Protein AF-A0A1W9URC3-F1 (afdb_monomer)

Solvent-accessible surface area (backbone atoms only — not comparable to full-atom values): 6455 Å² total; per-residue (Å²): 110,70,68,58,59,43,63,73,44,69,85,52,99,68,88,84,88,70,80,32,39,52,50,61,69,38,61,78,54,83,72,38,78,41,76,51,80,51,73,65,60,68,64,69,67,80,60,98,56,61,52,66,58,55,48,48,52,51,50,52,47,52,53,52,39,41,69,35,93,71,76,36,50,45,83,38,92,80,43,46,76,40,76,50,78,89,47,55,73,66,53,49,50,52,53,51,50,54,55,48,65,78,64,109

Secondary structure (DSSP, 8-state):
-HHHHHHHHTTS-----SSSIIIII-TT-S--EEEE--HHHHHHS--SS-HHHHHHHHHHHHHHHHT-SSS-----TTPEEEE-TT--HHHHHHHHHHHHHHH-

Sequence (104 aa):
MLTLQRQMGEGGGVVLEGRDIGSVVFPNAQVKFRGKRRYDELRQNGVEVDLNQTIDEVIQRDVADTNRENAPLVQADDAIVVDSTSMSIDQVLEFMLEKIEEHL

Structure (mmCIF, N/CA/C/O backbone):
data_AF-A0A1W9URC3-F1
#
_entry.id   AF-A0A1W9URC3-F1
#
loop_
_atom_site.group_PDB
_atom_site.id
_atom_site.type_symbol
_atom_site.label_atom_id
_atom_site.label_alt_id
_atom_site.label_comp_id
_atom_site.label_asym_id
_atom_site.label_entity_id
_atom_site.label_seq_id
_atom_site.pdbx_PDB_ins_code
_atom_site.Cartn_x
_atom_site.Cartn_y
_atom_site.Cartn_z
_atom_site.occupancy
_atom_site.B_iso_or_equiv
_atom_site.auth_seq_id
_atom_site.auth_comp_id
_atom_site.auth_asym_id
_atom_site.auth_atom_id
_atom_site.pdbx_PDB_model_num
ATOM 1 N N . MET A 1 1 ? 13.187 -16.623 0.669 1.00 69.88 1 MET A N 1
ATOM 2 C CA . MET A 1 1 ? 11.807 -16.089 0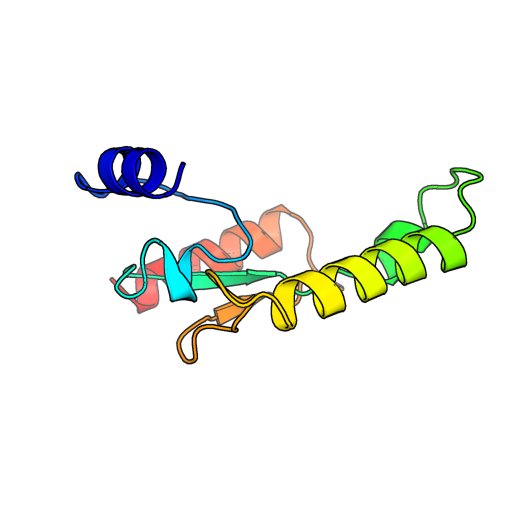.605 1.00 69.88 1 MET A CA 1
ATOM 3 C C . MET A 1 1 ? 11.643 -15.083 -0.532 1.00 69.88 1 MET A C 1
ATOM 5 O O . MET A 1 1 ? 10.763 -15.293 -1.351 1.00 69.88 1 MET A O 1
ATOM 9 N N . LEU A 1 2 ? 12.527 -14.081 -0.649 1.00 78.50 2 LEU A N 1
ATOM 10 C CA . LEU A 1 2 ? 12.510 -13.068 -1.721 1.00 78.50 2 LEU A CA 1
ATOM 11 C C . LEU A 1 2 ? 12.352 -13.647 -3.141 1.00 78.50 2 LEU A C 1
ATOM 13 O O . LEU A 1 2 ? 11.517 -13.189 -3.912 1.00 78.50 2 LEU A O 1
ATOM 17 N N . THR A 1 3 ? 13.115 -14.693 -3.473 1.00 82.81 3 THR A N 1
ATOM 18 C CA . THR A 1 3 ? 13.038 -15.367 -4.781 1.00 82.81 3 THR A CA 1
ATOM 19 C C . THR A 1 3 ? 11.647 -15.930 -5.069 1.00 82.81 3 THR A C 1
ATOM 21 O O . THR A 1 3 ? 11.155 -15.776 -6.179 1.00 82.81 3 THR A O 1
ATOM 24 N N . LEU A 1 4 ? 10.993 -16.525 -4.067 1.00 85.25 4 LEU A N 1
ATOM 25 C CA . LEU A 1 4 ? 9.657 -17.101 -4.218 1.00 85.25 4 LEU A CA 1
ATOM 26 C C . LEU A 1 4 ? 8.607 -16.006 -4.442 1.00 85.25 4 LEU A C 1
ATOM 28 O O . LEU A 1 4 ? 7.780 -16.133 -5.335 1.00 85.25 4 LEU A O 1
ATOM 32 N N . GLN A 1 5 ? 8.677 -14.905 -3.687 1.00 83.69 5 GLN A N 1
ATOM 33 C CA . GLN A 1 5 ? 7.768 -13.767 -3.877 1.00 83.69 5 GLN A CA 1
ATOM 34 C C . GLN A 1 5 ? 7.909 -13.161 -5.278 1.00 83.69 5 GLN A C 1
ATOM 36 O O . GLN A 1 5 ? 6.903 -12.854 -5.910 1.00 83.69 5 GLN A O 1
ATOM 41 N N . ARG A 1 6 ? 9.145 -13.042 -5.786 1.00 86.44 6 ARG A N 1
ATOM 42 C CA . ARG A 1 6 ? 9.402 -12.567 -7.153 1.00 86.44 6 ARG A CA 1
ATOM 43 C C . ARG A 1 6 ? 8.816 -13.499 -8.207 1.00 86.44 6 ARG A C 1
ATOM 45 O O . ARG A 1 6 ? 8.113 -13.026 -9.090 1.00 86.44 6 ARG A O 1
ATOM 52 N N . GLN A 1 7 ? 9.029 -14.806 -8.065 1.00 89.06 7 GLN A N 1
ATOM 53 C CA . GLN A 1 7 ? 8.449 -15.810 -8.965 1.00 89.06 7 GLN A CA 1
ATOM 54 C C . GLN A 1 7 ? 6.916 -15.765 -8.976 1.00 89.06 7 GLN A C 1
ATOM 56 O O . GLN A 1 7 ? 6.306 -15.889 -10.031 1.00 89.06 7 GLN A O 1
ATOM 61 N N . MET A 1 8 ? 6.282 -15.543 -7.820 1.00 86.00 8 MET A N 1
ATOM 62 C CA . MET A 1 8 ? 4.821 -15.451 -7.725 1.00 86.00 8 MET A CA 1
ATOM 63 C C . MET A 1 8 ? 4.235 -14.240 -8.465 1.00 86.00 8 MET A C 1
ATOM 65 O O . MET A 1 8 ? 3.087 -14.309 -8.889 1.00 86.00 8 MET A O 1
ATOM 69 N N . GLY A 1 9 ? 4.990 -13.146 -8.615 1.00 85.44 9 GLY A N 1
ATOM 70 C CA . GLY A 1 9 ? 4.524 -11.929 -9.292 1.00 85.44 9 GLY A CA 1
ATOM 71 C C . GLY A 1 9 ? 5.096 -11.699 -10.690 1.00 85.44 9 GLY A C 1
ATOM 72 O O . GLY A 1 9 ? 4.718 -10.725 -11.334 1.00 85.44 9 GLY A O 1
ATOM 73 N N . GLU A 1 10 ? 5.978 -12.574 -11.179 1.00 85.12 10 GLU A N 1
ATOM 74 C CA . GLU A 1 10 ? 6.653 -12.423 -12.478 1.00 85.12 10 GLU A CA 1
ATOM 75 C C . GLU A 1 10 ? 5.667 -12.374 -13.657 1.00 85.12 10 GLU A C 1
ATOM 77 O O . GLU A 1 10 ? 5.892 -11.653 -14.625 1.00 85.12 10 GLU A O 1
ATOM 82 N N . GLY A 1 11 ? 4.538 -13.082 -13.550 1.00 86.50 11 GLY A N 1
ATOM 83 C CA . GLY A 1 11 ? 3.472 -13.078 -14.557 1.00 86.50 11 GLY A CA 1
ATOM 84 C C . GLY A 1 11 ? 2.555 -11.848 -14.537 1.00 86.50 11 GLY A C 1
ATOM 85 O O . GLY A 1 11 ? 1.679 -11.746 -15.395 1.00 86.50 11 GLY A O 1
ATOM 86 N N . GLY A 1 12 ? 2.725 -10.927 -13.582 1.00 86.69 12 GLY A N 1
ATOM 87 C CA . GLY A 1 12 ? 1.797 -9.814 -13.370 1.00 86.69 12 GLY A CA 1
ATOM 88 C C . GLY A 1 12 ? 0.407 -10.269 -12.904 1.00 86.69 12 GLY A C 1
ATOM 89 O O . GLY A 1 12 ? 0.194 -11.431 -12.562 1.00 86.69 12 GLY A O 1
ATOM 90 N N . GLY A 1 13 ? -0.549 -9.335 -12.846 1.00 87.62 13 GLY A N 1
ATOM 91 C CA . GLY A 1 13 ? -1.935 -9.634 -12.450 1.00 87.62 13 GLY A CA 1
ATOM 92 C C . GLY A 1 13 ? -2.106 -10.058 -10.986 1.00 87.62 13 GLY A C 1
ATOM 93 O O . GLY A 1 13 ? -3.092 -10.707 -10.643 1.00 87.62 13 GLY A O 1
ATOM 94 N N . VAL A 1 14 ? -1.144 -9.714 -10.126 1.00 90.69 14 VAL A N 1
ATOM 95 C CA . VAL A 1 14 ? -1.149 -10.060 -8.702 1.00 90.69 14 VAL A CA 1
ATOM 96 C C . VAL A 1 14 ? -1.284 -8.821 -7.828 1.00 90.69 14 VAL A C 1
ATOM 98 O O . VAL A 1 14 ? -0.766 -7.753 -8.149 1.00 90.69 14 VAL A O 1
ATOM 101 N N . VAL A 1 15 ? -1.928 -8.997 -6.677 1.00 91.62 15 VAL A N 1
ATOM 102 C CA . VAL A 1 15 ? -1.916 -8.034 -5.574 1.00 91.62 15 VAL A CA 1
ATOM 103 C C . VAL A 1 15 ? -1.072 -8.636 -4.460 1.00 91.62 15 VAL A C 1
ATOM 105 O O . VAL A 1 15 ? -1.310 -9.767 -4.036 1.00 91.62 15 VAL A O 1
ATOM 108 N N . LEU A 1 16 ? -0.057 -7.898 -4.016 1.00 90.88 16 LEU A N 1
ATOM 109 C CA . LEU A 1 16 ? 0.897 -8.354 -3.011 1.00 90.88 16 LEU A CA 1
ATOM 110 C C . LEU A 1 16 ? 0.897 -7.392 -1.827 1.00 90.88 16 LEU A C 1
ATOM 112 O O . LEU A 1 16 ? 1.076 -6.189 -1.996 1.00 90.88 16 LEU A O 1
ATOM 116 N N . GLU A 1 17 ? 0.738 -7.941 -0.627 1.00 88.62 17 GLU A N 1
ATOM 117 C CA . GLU A 1 17 ? 0.796 -7.195 0.626 1.00 88.62 17 GLU A CA 1
ATOM 118 C C . GLU A 1 17 ? 2.110 -7.497 1.357 1.00 88.62 17 GLU A C 1
ATOM 120 O O . GLU A 1 17 ? 2.557 -8.643 1.442 1.00 88.62 17 GLU A O 1
ATOM 125 N N . GLY A 1 18 ? 2.740 -6.459 1.902 1.00 84.38 18 GLY A N 1
ATOM 126 C CA . GLY A 1 18 ? 3.919 -6.596 2.742 1.00 84.38 18 GLY A CA 1
ATOM 127 C C . GLY A 1 18 ? 4.620 -5.263 2.977 1.00 84.38 18 GLY A C 1
ATOM 128 O O . GLY A 1 18 ? 4.189 -4.210 2.517 1.00 84.38 18 GLY A O 1
ATOM 129 N N . ARG A 1 19 ? 5.716 -5.320 3.729 1.00 80.81 19 ARG A N 1
ATOM 130 C CA . ARG A 1 19 ? 6.482 -4.154 4.198 1.00 80.81 19 ARG A CA 1
ATOM 131 C C . ARG A 1 19 ? 7.401 -3.565 3.132 1.00 80.81 19 ARG A C 1
ATOM 133 O O . ARG A 1 19 ? 7.505 -2.354 3.002 1.00 80.81 19 ARG A O 1
ATOM 140 N N . ASP A 1 20 ? 8.062 -4.444 2.398 1.00 83.75 20 ASP A N 1
ATOM 141 C CA . ASP A 1 20 ? 9.171 -4.180 1.484 1.00 83.75 20 ASP A CA 1
ATOM 142 C C . ASP A 1 20 ? 8.809 -4.514 0.026 1.00 83.75 20 ASP A C 1
ATOM 144 O O . ASP A 1 20 ? 9.668 -4.544 -0.856 1.00 83.75 20 ASP A O 1
ATOM 148 N N . ILE A 1 21 ? 7.522 -4.753 -0.257 1.00 89.25 21 ILE A N 1
ATOM 149 C CA . ILE A 1 21 ? 7.044 -5.155 -1.585 1.00 89.25 2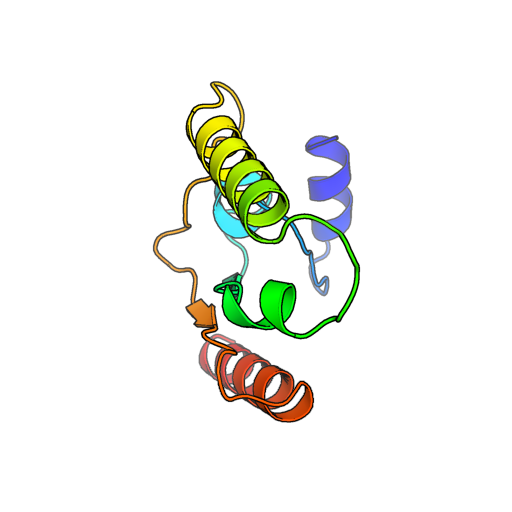1 ILE A CA 1
ATOM 150 C C . ILE A 1 21 ? 7.363 -4.084 -2.627 1.00 89.25 21 ILE A C 1
ATOM 152 O O . ILE A 1 21 ? 8.045 -4.375 -3.602 1.00 89.25 21 ILE A O 1
ATOM 156 N N . GLY A 1 22 ? 6.914 -2.847 -2.412 1.00 86.25 22 GLY A N 1
ATOM 157 C CA . GLY A 1 22 ? 7.062 -1.765 -3.392 1.00 86.25 22 GLY A CA 1
ATOM 158 C C . GLY A 1 22 ? 8.465 -1.156 -3.479 1.00 86.25 22 GLY A C 1
ATOM 159 O O . GLY A 1 22 ? 8.734 -0.419 -4.423 1.00 86.25 22 GLY A O 1
ATOM 160 N N . SER A 1 23 ? 9.349 -1.437 -2.518 1.00 84.00 23 SER A N 1
ATOM 161 C CA . SER A 1 23 ? 10.706 -0.872 -2.459 1.00 84.00 23 SER A C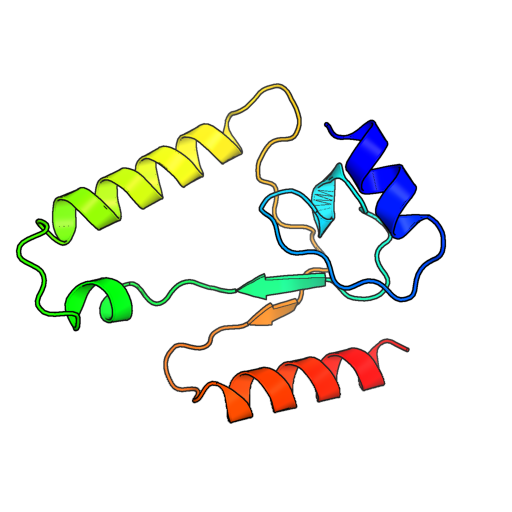A 1
ATOM 162 C C . SER A 1 23 ? 11.812 -1.890 -2.745 1.00 84.00 23 SER A C 1
ATOM 164 O O . SER A 1 23 ? 12.841 -1.516 -3.301 1.00 84.00 23 SER A O 1
ATOM 166 N N . VAL A 1 24 ? 11.613 -3.175 -2.429 1.00 85.38 24 VAL A N 1
ATOM 167 C CA . VAL A 1 24 ? 12.651 -4.215 -2.553 1.00 85.38 24 VAL A CA 1
ATOM 168 C C . VAL A 1 24 ? 12.215 -5.371 -3.449 1.00 85.38 24 VAL A C 1
ATOM 170 O O . VAL A 1 24 ? 12.967 -5.802 -4.335 1.00 85.38 24 VAL A O 1
ATOM 173 N N . VAL A 1 25 ? 11.020 -5.919 -3.219 1.00 87.06 25 VAL A N 1
ATOM 174 C CA . VAL A 1 25 ? 10.584 -7.130 -3.931 1.00 87.06 25 VAL A CA 1
ATOM 175 C C . VAL A 1 25 ? 10.211 -6.799 -5.377 1.00 87.06 25 VAL A C 1
ATOM 177 O O . VAL A 1 25 ? 10.751 -7.424 -6.292 1.00 87.06 25 VAL A O 1
ATOM 180 N N . PHE A 1 26 ? 9.370 -5.778 -5.561 1.00 90.31 26 PHE A N 1
ATOM 181 C CA . PHE A 1 26 ? 8.848 -5.256 -6.824 1.00 90.31 26 PHE A CA 1
ATOM 182 C C . PHE A 1 26 ? 8.976 -3.719 -6.882 1.00 90.31 26 PHE A C 1
ATOM 184 O O . PHE A 1 26 ? 7.971 -3.003 -6.884 1.00 90.31 26 PHE A O 1
ATOM 191 N N . PRO A 1 27 ? 10.208 -3.183 -6.979 1.00 88.56 27 PRO A N 1
ATOM 192 C CA . PRO A 1 27 ? 10.441 -1.741 -7.095 1.00 88.56 27 PRO A CA 1
ATOM 193 C C . PRO A 1 27 ? 9.865 -1.125 -8.377 1.00 88.56 27 PRO A C 1
ATOM 195 O O . PRO A 1 27 ? 9.728 0.087 -8.450 1.00 88.56 27 PRO A O 1
ATOM 198 N N . ASN A 1 28 ? 9.492 -1.940 -9.365 1.00 87.94 28 ASN A N 1
ATOM 199 C CA . ASN A 1 28 ? 8.873 -1.498 -10.617 1.00 87.94 28 ASN A CA 1
ATOM 200 C C . ASN A 1 28 ? 7.392 -1.908 -10.713 1.00 87.94 28 ASN A C 1
ATOM 202 O O . ASN A 1 28 ? 6.867 -2.046 -11.815 1.00 87.94 28 ASN A O 1
ATOM 206 N N . ALA A 1 29 ? 6.732 -2.195 -9.583 1.00 90.50 29 ALA A N 1
ATOM 207 C CA . ALA A 1 29 ? 5.290 -2.437 -9.578 1.00 90.50 29 ALA A CA 1
ATOM 208 C C . ALA A 1 29 ? 4.547 -1.233 -10.183 1.00 90.50 29 ALA A C 1
ATOM 210 O O . ALA A 1 29 ? 4.907 -0.095 -9.895 1.00 90.50 29 ALA A O 1
ATOM 211 N N . GLN A 1 30 ? 3.515 -1.496 -10.993 1.00 91.00 30 GLN A N 1
ATOM 212 C CA . GLN A 1 30 ? 2.761 -0.453 -11.707 1.00 91.00 30 GLN A CA 1
ATOM 213 C C . GLN A 1 30 ? 2.082 0.530 -10.751 1.00 91.00 30 GLN A C 1
ATOM 215 O O . GLN A 1 30 ? 2.044 1.726 -11.013 1.00 91.00 30 GLN A O 1
ATOM 220 N N . VAL A 1 31 ? 1.566 0.018 -9.633 1.00 92.69 31 VAL A N 1
ATOM 221 C CA . VAL A 1 31 ? 0.908 0.813 -8.598 1.00 92.69 31 VAL A CA 1
ATOM 222 C C . VAL A 1 31 ? 1.372 0.312 -7.239 1.00 92.69 31 VAL A C 1
ATOM 224 O O . VAL A 1 31 ? 1.443 -0.897 -6.999 1.00 92.69 31 VAL A O 1
ATOM 227 N N . LYS A 1 32 ? 1.703 1.240 -6.342 1.00 93.62 32 LYS A N 1
ATOM 228 C CA . LYS A 1 32 ? 2.191 0.947 -4.993 1.00 93.62 32 LYS A CA 1
ATOM 229 C C . LYS A 1 32 ? 1.354 1.718 -3.990 1.00 93.62 32 LYS A C 1
ATOM 231 O O . LYS A 1 32 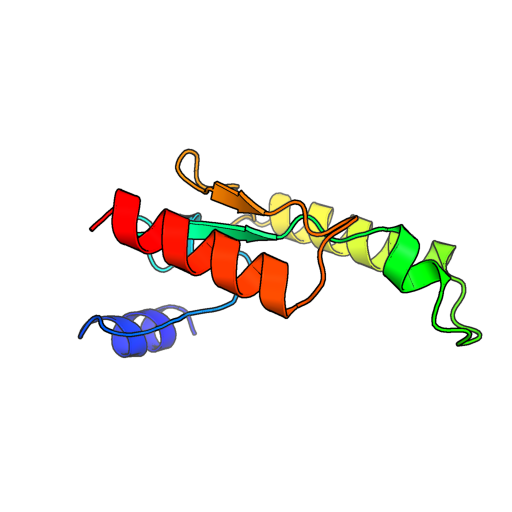? 1.254 2.936 -4.078 1.00 93.62 32 LYS A O 1
ATOM 236 N N . PHE A 1 33 ? 0.813 1.016 -3.004 1.00 91.19 33 PHE A N 1
ATOM 237 C CA . PHE A 1 33 ? 0.051 1.628 -1.922 1.00 91.19 33 PHE A CA 1
ATOM 238 C C . PHE A 1 33 ? 0.778 1.473 -0.595 1.00 91.19 33 PHE A C 1
ATOM 240 O O . PHE A 1 33 ? 1.370 0.432 -0.305 1.00 91.19 33 PHE A O 1
ATOM 247 N N . ARG A 1 34 ? 0.687 2.504 0.242 1.00 86.12 34 ARG A N 1
ATOM 248 C CA . ARG A 1 34 ? 1.142 2.468 1.628 1.00 86.12 34 ARG A CA 1
ATOM 249 C C . ARG A 1 34 ? -0.001 2.878 2.542 1.00 86.12 34 ARG A C 1
ATOM 251 O O . ARG A 1 34 ? -0.331 4.055 2.633 1.00 86.12 34 ARG A O 1
ATOM 258 N N . GLY A 1 35 ? -0.569 1.911 3.257 1.00 80.75 35 GLY A N 1
ATOM 259 C CA . GLY A 1 35 ? -1.535 2.195 4.314 1.00 80.75 35 GLY A CA 1
ATOM 260 C C . GLY A 1 35 ? -0.867 2.903 5.491 1.00 80.75 35 GLY A C 1
ATOM 261 O O . GLY A 1 35 ? 0.124 2.414 6.045 1.00 80.75 35 GLY A O 1
ATOM 262 N N . LYS A 1 36 ? -1.413 4.045 5.903 1.00 71.56 36 LYS A N 1
ATOM 263 C CA . LYS A 1 36 ? -1.074 4.679 7.176 1.00 71.56 36 LYS A CA 1
ATOM 264 C C . LYS A 1 36 ? -1.982 4.076 8.246 1.00 71.56 36 LYS A C 1
ATOM 266 O O . LYS A 1 36 ? -3.188 4.291 8.231 1.00 71.56 36 LYS A O 1
ATOM 271 N N . ARG A 1 37 ? -1.413 3.281 9.159 1.00 63.28 37 ARG A N 1
ATOM 272 C CA . ARG A 1 37 ? -2.186 2.658 10.246 1.00 63.28 37 ARG A CA 1
ATOM 273 C C . ARG A 1 37 ? -2.802 3.735 11.141 1.00 63.28 37 ARG A C 1
ATOM 275 O O . ARG A 1 37 ? -2.101 4.638 11.599 1.00 63.28 37 ARG A O 1
ATOM 282 N N . ARG A 1 38 ? -4.096 3.595 11.431 1.00 59.22 38 ARG A N 1
ATOM 283 C CA . ARG A 1 38 ? -4.801 4.400 12.424 1.00 59.22 38 ARG A CA 1
ATOM 284 C C . ARG A 1 38 ? -4.367 3.941 13.816 1.00 59.22 38 ARG A C 1
ATOM 286 O O . ARG A 1 38 ? -4.750 2.873 14.280 1.00 59.22 38 ARG A O 1
ATOM 293 N N . TYR A 1 39 ? -3.570 4.760 14.493 1.00 52.41 39 TYR A N 1
ATOM 294 C CA . TYR A 1 39 ? -3.251 4.591 15.917 1.00 52.41 39 TYR A CA 1
ATOM 295 C C . TYR A 1 39 ? -4.527 4.380 16.765 1.00 52.41 39 TYR A C 1
ATOM 297 O O . TYR A 1 39 ? -4.554 3.555 17.675 1.00 52.41 39 TYR A O 1
ATOM 305 N N . ASP A 1 40 ? -5.621 5.057 16.400 1.00 49.53 40 ASP A N 1
ATOM 306 C CA . ASP A 1 40 ? -6.904 4.993 17.109 1.00 49.53 40 ASP A CA 1
ATOM 307 C C . ASP A 1 40 ? -7.705 3.688 16.906 1.00 49.53 40 ASP A C 1
ATOM 309 O O . ASP A 1 40 ? -8.597 3.406 17.702 1.00 49.53 40 ASP A O 1
ATOM 313 N N . GLU A 1 41 ? -7.402 2.859 15.898 1.00 50.75 41 GLU A N 1
ATOM 314 C CA . GLU A 1 41 ? -8.070 1.554 15.706 1.00 50.75 41 GLU A CA 1
ATOM 315 C C . GLU A 1 41 ? -7.583 0.509 16.715 1.00 50.75 41 GLU A C 1
ATOM 317 O O . GLU A 1 41 ? -8.370 -0.296 17.212 1.00 50.75 41 GLU A O 1
ATOM 322 N N . LEU A 1 42 ? -6.304 0.572 17.101 1.00 52.31 42 LEU A N 1
ATOM 323 C CA . LEU A 1 42 ? -5.777 -0.231 18.207 1.00 52.31 42 LEU A CA 1
ATOM 324 C C . LEU A 1 42 ? -6.441 0.169 19.538 1.00 52.31 42 LEU A C 1
ATOM 326 O O . LEU A 1 42 ? -6.646 -0.679 20.402 1.00 52.31 42 LEU A O 1
ATOM 330 N N . ARG A 1 43 ? -6.844 1.441 19.683 1.00 49.25 43 ARG A N 1
ATOM 331 C CA . ARG A 1 43 ? -7.469 2.000 20.894 1.00 49.25 43 ARG A CA 1
ATOM 332 C C . ARG A 1 43 ? -8.920 1.565 21.111 1.00 49.25 43 ARG A C 1
ATOM 334 O O . ARG A 1 43 ? -9.359 1.515 22.256 1.00 49.25 43 ARG A O 1
ATOM 341 N N . GLN A 1 44 ? -9.676 1.293 20.045 1.00 50.59 44 GLN A N 1
ATOM 342 C CA . GLN A 1 44 ? -11.128 1.070 20.125 1.00 50.59 44 GLN A CA 1
ATOM 343 C C . GLN A 1 44 ? -11.559 -0.392 20.308 1.00 50.59 44 GLN A C 1
ATOM 345 O O . GLN A 1 44 ? -12.724 -0.631 20.615 1.00 50.59 44 GLN A O 1
ATOM 350 N N . ASN A 1 45 ? -10.654 -1.367 20.183 1.00 50.38 45 ASN A N 1
ATOM 351 C CA . ASN A 1 45 ? -11.034 -2.785 20.163 1.00 50.38 45 ASN A CA 1
ATOM 352 C C . ASN A 1 45 ? -11.232 -3.451 21.537 1.00 50.38 45 ASN A C 1
ATOM 354 O O . ASN A 1 45 ? -11.504 -4.646 21.584 1.00 50.38 45 ASN A O 1
ATOM 358 N N . GLY A 1 46 ? -11.143 -2.715 22.653 1.00 49.59 46 GLY A N 1
ATOM 359 C CA . GLY A 1 46 ? -11.610 -3.194 23.966 1.00 49.59 46 GLY A CA 1
ATOM 360 C C . GLY A 1 46 ? -10.936 -4.467 24.499 1.00 49.59 46 GLY A C 1
ATOM 361 O O . GLY A 1 46 ? -11.440 -5.074 25.440 1.00 49.59 46 GLY A O 1
ATOM 362 N N . VAL A 1 47 ? -9.815 -4.880 23.912 1.00 48.12 47 VAL A N 1
ATOM 363 C CA . VAL A 1 47 ? -8.972 -5.946 24.447 1.00 48.12 47 VAL A CA 1
ATOM 364 C C . VAL A 1 47 ? -8.092 -5.308 25.520 1.00 48.12 47 VAL A C 1
ATOM 366 O O . VAL A 1 47 ? -7.489 -4.270 25.259 1.00 48.12 47 VAL A O 1
ATOM 369 N N . GLU A 1 48 ? -7.997 -5.908 26.711 1.00 51.31 48 GLU A N 1
ATOM 370 C CA . GLU A 1 48 ? -6.960 -5.595 27.713 1.00 51.31 48 GLU A CA 1
ATOM 371 C C . GLU A 1 48 ? -5.569 -6.015 27.195 1.00 51.31 48 GLU A C 1
ATOM 373 O O . GLU A 1 48 ? -4.857 -6.816 27.792 1.00 51.31 48 GLU A O 1
ATOM 378 N N . VAL A 1 49 ? -5.176 -5.513 26.032 1.00 54.19 49 VAL A N 1
ATOM 379 C CA . VAL A 1 49 ? -3.770 -5.370 25.684 1.00 54.19 49 VAL A CA 1
ATOM 380 C C . VAL A 1 49 ? -3.462 -3.922 26.000 1.00 54.19 49 VAL A C 1
ATOM 382 O O . VAL A 1 49 ? -4.224 -3.041 25.596 1.00 54.19 49 VAL A O 1
ATOM 385 N N . ASP A 1 50 ? -2.399 -3.661 26.762 1.00 66.44 50 ASP A N 1
ATOM 386 C CA . ASP A 1 50 ? -1.964 -2.288 26.983 1.00 66.44 50 ASP A CA 1
ATOM 387 C C . ASP A 1 50 ? -1.724 -1.667 25.607 1.00 66.44 50 ASP A C 1
ATOM 389 O O . ASP A 1 50 ? -0.833 -2.056 24.848 1.00 66.44 50 ASP A O 1
ATOM 393 N N . LEU A 1 51 ? -2.622 -0.760 25.245 1.00 61.00 51 LEU A N 1
ATOM 394 C CA . LEU A 1 51 ? -2.619 -0.087 23.966 1.00 61.00 51 LEU A CA 1
ATOM 395 C C . LEU A 1 51 ? -1.245 0.532 23.724 1.00 61.00 51 LEU A C 1
ATOM 397 O O . LEU A 1 51 ? -0.701 0.394 22.631 1.00 61.00 51 LEU A O 1
ATOM 401 N N . ASN A 1 52 ? -0.669 1.139 24.766 1.00 64.38 52 ASN A N 1
ATOM 402 C CA . ASN A 1 52 ? 0.652 1.747 24.702 1.00 64.38 52 ASN A CA 1
ATOM 403 C C . ASN A 1 52 ? 1.720 0.696 24.405 1.00 64.38 52 ASN A C 1
ATOM 405 O O . ASN A 1 52 ? 2.532 0.913 23.517 1.00 64.38 52 ASN A O 1
ATOM 409 N N . GLN A 1 53 ? 1.654 -0.475 25.041 1.00 69.81 53 GLN A N 1
ATOM 410 C CA . GLN A 1 53 ? 2.554 -1.586 24.734 1.00 69.81 53 GLN A CA 1
ATOM 411 C C . GLN A 1 53 ? 2.414 -2.051 23.276 1.00 69.81 53 GLN A C 1
ATOM 413 O O . GLN A 1 53 ? 3.414 -2.247 22.597 1.00 69.81 53 GLN A O 1
ATOM 418 N N . THR A 1 54 ? 1.190 -2.178 22.758 1.00 66.56 54 THR A N 1
ATOM 419 C CA . THR A 1 54 ? 0.956 -2.607 21.365 1.00 66.56 54 THR A CA 1
ATOM 420 C C . THR A 1 54 ? 1.486 -1.580 20.363 1.00 66.56 54 THR A C 1
ATOM 422 O O . THR A 1 54 ? 2.077 -1.926 19.339 1.00 66.56 54 THR A O 1
ATOM 425 N N . ILE A 1 55 ? 1.282 -0.295 20.655 1.00 67.19 55 ILE A N 1
ATOM 426 C CA . ILE A 1 55 ? 1.83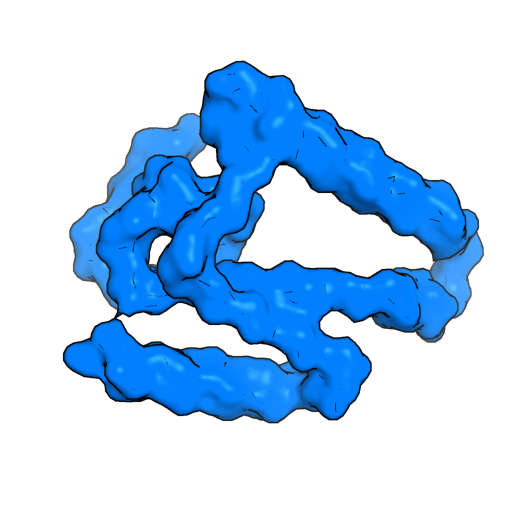2 0.815 19.876 1.00 67.19 55 ILE A CA 1
ATOM 427 C C . ILE A 1 55 ? 3.354 0.769 19.909 1.00 67.19 55 ILE A C 1
ATOM 429 O O . ILE A 1 55 ? 3.984 0.860 18.856 1.00 67.19 55 ILE A O 1
ATOM 433 N N . ASP A 1 56 ? 3.936 0.617 21.094 1.00 74.12 56 ASP A N 1
ATOM 434 C CA . ASP A 1 56 ? 5.378 0.581 21.278 1.00 74.12 56 ASP A CA 1
ATOM 435 C C . ASP A 1 56 ? 5.975 -0.613 20.536 1.00 74.12 56 ASP A C 1
ATOM 437 O O . ASP A 1 56 ? 6.949 -0.447 19.813 1.00 74.12 56 ASP A O 1
ATOM 441 N N . GLU A 1 57 ? 5.354 -1.791 20.590 1.00 76.38 57 GLU A N 1
ATOM 442 C CA . GLU A 1 57 ? 5.761 -2.964 19.809 1.00 76.38 57 GLU A CA 1
ATOM 443 C C . GLU A 1 57 ? 5.704 -2.701 18.299 1.00 76.38 57 GLU A C 1
ATOM 445 O O . GLU A 1 57 ? 6.621 -3.075 17.563 1.00 76.38 57 GLU A O 1
ATOM 450 N N . VAL A 1 58 ? 4.662 -2.016 17.819 1.00 73.00 58 VAL A N 1
ATOM 451 C CA . VAL A 1 58 ? 4.550 -1.617 16.411 1.00 73.00 58 VAL A CA 1
ATOM 452 C C . VAL A 1 58 ? 5.644 -0.625 16.020 1.00 73.00 58 VAL A C 1
ATOM 454 O O . VAL A 1 58 ? 6.257 -0.807 14.967 1.00 73.00 58 VAL A O 1
ATOM 457 N N . ILE A 1 59 ? 5.906 0.390 16.844 1.00 74.94 59 ILE A N 1
ATOM 458 C CA . ILE A 1 59 ? 6.943 1.400 16.603 1.00 74.94 59 ILE A CA 1
ATOM 459 C C . ILE A 1 59 ? 8.322 0.746 16.627 1.00 74.94 59 ILE A C 1
ATOM 461 O O . ILE A 1 59 ? 9.103 0.941 15.700 1.00 74.94 59 ILE A O 1
ATOM 465 N N . GLN A 1 60 ? 8.618 -0.066 17.643 1.00 79.56 60 GLN A N 1
ATOM 466 C CA . GLN A 1 60 ? 9.878 -0.799 17.764 1.00 79.56 60 GLN A CA 1
ATOM 467 C C . GLN A 1 60 ? 10.087 -1.715 16.563 1.00 79.56 60 GLN A C 1
ATOM 469 O O . GLN A 1 60 ? 11.187 -1.768 16.015 1.00 79.56 60 GLN A O 1
ATOM 474 N N . ARG A 1 61 ? 9.028 -2.388 16.099 1.00 76.69 61 ARG A N 1
ATOM 475 C CA . ARG A 1 61 ? 9.096 -3.205 14.888 1.00 76.69 61 ARG A CA 1
ATOM 476 C C . ARG A 1 61 ? 9.358 -2.357 13.650 1.00 76.69 61 ARG A C 1
ATOM 478 O O . ARG A 1 61 ? 10.219 -2.725 12.866 1.00 76.69 61 ARG A O 1
ATOM 485 N N . ASP A 1 62 ? 8.671 -1.232 13.475 1.00 74.62 62 ASP A N 1
ATOM 486 C CA . ASP A 1 62 ? 8.874 -0.346 12.322 1.00 74.62 62 ASP A CA 1
ATOM 487 C C . ASP A 1 62 ? 10.300 0.258 12.322 1.00 74.62 62 ASP A C 1
ATOM 489 O O . ASP A 1 62 ? 10.946 0.311 11.274 1.00 74.62 62 ASP A O 1
ATOM 493 N N . VAL A 1 63 ? 10.841 0.629 13.489 1.00 78.06 63 VAL A N 1
ATOM 494 C CA . VAL A 1 63 ? 12.234 1.088 13.662 1.00 78.06 63 VAL A CA 1
ATOM 495 C C . VAL A 1 63 ? 13.224 -0.031 13.346 1.00 78.06 63 VAL A C 1
ATOM 497 O O . VAL A 1 63 ? 14.174 0.179 12.591 1.00 78.06 63 VAL A O 1
ATOM 500 N N . ALA A 1 64 ? 13.002 -1.229 13.889 1.00 79.31 64 ALA A N 1
ATOM 501 C CA . ALA A 1 64 ? 13.839 -2.389 13.615 1.00 79.31 64 ALA A CA 1
ATOM 502 C C . ALA A 1 64 ? 13.814 -2.752 12.125 1.00 79.31 64 ALA A C 1
ATOM 504 O O . ALA A 1 64 ? 14.873 -3.018 11.571 1.00 79.31 64 ALA A O 1
ATOM 505 N N . ASP A 1 65 ? 12.640 -2.723 11.481 1.00 77.94 65 ASP A N 1
ATOM 506 C CA . ASP A 1 65 ? 12.437 -2.969 10.047 1.00 77.94 65 ASP A CA 1
ATOM 507 C C . ASP A 1 65 ? 13.167 -1.922 9.186 1.00 77.94 65 ASP A C 1
ATOM 509 O O . ASP A 1 65 ? 13.773 -2.273 8.175 1.00 77.94 65 ASP A O 1
ATOM 513 N N . THR A 1 66 ? 13.156 -0.651 9.596 1.00 76.81 66 THR A N 1
ATOM 514 C CA . THR A 1 66 ? 13.835 0.454 8.889 1.00 76.81 66 THR A CA 1
ATOM 515 C C . THR A 1 66 ? 15.359 0.336 8.969 1.00 76.81 66 THR A C 1
ATOM 517 O O . THR A 1 66 ? 16.054 0.639 8.005 1.00 76.81 66 THR A O 1
ATOM 520 N N .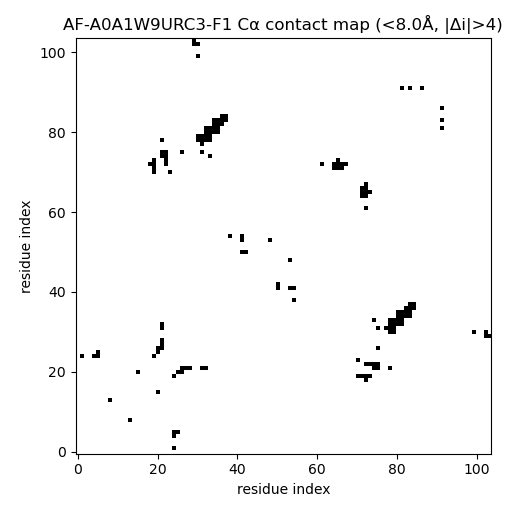 ASN A 1 67 ? 15.888 -0.146 10.098 1.00 79.88 67 ASN A N 1
ATOM 521 C CA . ASN A 1 67 ? 17.329 -0.239 10.353 1.00 79.88 67 ASN A CA 1
ATOM 522 C C . ASN A 1 67 ? 17.967 -1.572 9.908 1.00 79.88 67 ASN A C 1
ATOM 524 O O . ASN A 1 67 ? 19.131 -1.825 10.225 1.00 79.88 67 ASN A O 1
ATOM 528 N N . ARG A 1 68 ? 17.236 -2.458 9.216 1.00 81.62 68 ARG A N 1
ATOM 529 C CA . ARG A 1 68 ? 17.788 -3.748 8.762 1.00 81.62 68 ARG A CA 1
ATOM 530 C C . ARG A 1 68 ? 18.803 -3.546 7.640 1.00 81.62 68 ARG A C 1
ATOM 532 O O . ARG A 1 68 ? 18.558 -2.804 6.700 1.00 81.62 68 ARG A O 1
ATOM 539 N N . GLU A 1 69 ? 19.903 -4.294 7.693 1.00 76.44 69 GLU A N 1
ATOM 540 C CA . GLU A 1 69 ? 20.933 -4.285 6.642 1.00 76.44 69 GLU A CA 1
ATOM 541 C C . GLU A 1 69 ? 20.403 -4.832 5.304 1.00 76.44 69 GLU A C 1
ATOM 543 O O . GLU A 1 69 ? 20.744 -4.336 4.234 1.00 76.44 69 GLU A O 1
ATOM 548 N N . ASN A 1 70 ? 19.520 -5.833 5.364 1.00 69.50 70 ASN A N 1
ATOM 549 C CA . ASN A 1 70 ? 18.911 -6.457 4.194 1.00 69.50 70 ASN A CA 1
ATOM 550 C C . ASN A 1 70 ? 17.433 -6.071 4.095 1.00 69.50 70 ASN A C 1
ATOM 552 O O . ASN A 1 70 ? 16.680 -6.318 5.037 1.00 69.50 70 ASN A O 1
ATOM 556 N N . ALA A 1 71 ? 17.029 -5.540 2.936 1.00 67.75 71 ALA A N 1
ATOM 557 C CA . ALA A 1 71 ? 15.654 -5.129 2.636 1.00 67.75 71 ALA A CA 1
ATOM 558 C C . ALA A 1 71 ? 15.039 -4.193 3.706 1.00 67.75 71 ALA A C 1
ATOM 560 O O . ALA A 1 71 ? 13.998 -4.529 4.279 1.00 67.75 71 ALA A O 1
ATOM 561 N N . PRO A 1 72 ? 15.683 -3.047 4.018 1.00 74.94 72 PRO A N 1
ATOM 562 C CA . PRO A 1 72 ? 15.144 -2.109 4.994 1.00 74.94 72 PRO A CA 1
ATOM 563 C C . PRO A 1 72 ? 13.749 -1.639 4.581 1.00 74.94 72 PRO A C 1
ATOM 565 O O . PRO A 1 72 ? 13.452 -1.483 3.393 1.00 74.94 72 PRO A O 1
ATOM 568 N N . LEU A 1 73 ? 12.899 -1.377 5.573 1.00 71.38 73 LEU A N 1
ATOM 569 C CA . LEU A 1 73 ? 11.611 -0.726 5.364 1.00 71.38 73 LEU A CA 1
ATOM 570 C C . LEU A 1 73 ? 11.845 0.701 4.865 1.00 71.38 73 LEU A C 1
ATOM 572 O O . LEU A 1 73 ? 11.986 1.642 5.640 1.00 71.38 73 LEU A O 1
ATOM 576 N N . VAL A 1 74 ? 11.876 0.844 3.547 1.00 71.69 74 VAL A N 1
ATOM 577 C CA . VAL A 1 74 ? 11.970 2.124 2.853 1.00 71.69 74 VAL A CA 1
ATOM 578 C C . VAL A 1 74 ? 10.639 2.369 2.167 1.00 71.69 74 VAL A C 1
ATOM 580 O O . VAL A 1 74 ? 10.115 1.493 1.471 1.00 71.69 74 VAL A O 1
ATOM 583 N N . GLN A 1 75 ? 10.073 3.555 2.387 1.00 68.06 75 GLN A N 1
ATOM 584 C CA . GLN A 1 75 ? 8.941 4.007 1.594 1.00 68.06 75 GLN A CA 1
ATOM 585 C C . GLN A 1 75 ? 9.422 4.171 0.153 1.00 68.06 75 GLN A C 1
ATOM 587 O O . GLN A 1 75 ? 10.363 4.916 -0.090 1.00 68.06 75 GLN A O 1
ATOM 592 N N . ALA A 1 76 ? 8.788 3.471 -0.786 1.00 76.94 76 ALA A N 1
ATOM 593 C CA . ALA A 1 76 ? 9.017 3.748 -2.194 1.00 76.94 76 ALA A CA 1
ATOM 594 C C . ALA A 1 76 ? 8.537 5.177 -2.493 1.00 76.94 76 ALA A C 1
ATOM 596 O O . ALA A 1 76 ? 7.434 5.546 -2.081 1.00 76.94 76 ALA A O 1
ATOM 597 N N . ASP A 1 77 ? 9.370 5.974 -3.160 1.00 78.75 77 ASP A N 1
ATOM 598 C CA . ASP A 1 77 ? 9.109 7.402 -3.393 1.00 78.75 77 ASP A CA 1
ATOM 599 C C . ASP A 1 77 ? 7.824 7.645 -4.204 1.00 78.75 77 ASP A C 1
ATOM 601 O O . ASP A 1 77 ? 7.172 8.674 -4.061 1.00 78.75 77 ASP A O 1
ATOM 605 N N . ASP A 1 78 ? 7.434 6.664 -5.015 1.00 86.88 78 ASP A N 1
ATOM 606 C CA . ASP A 1 78 ? 6.237 6.629 -5.853 1.00 86.88 78 ASP A CA 1
ATOM 607 C C . ASP A 1 78 ? 5.040 5.914 -5.193 1.00 86.88 78 ASP A C 1
ATOM 609 O O . ASP A 1 78 ? 4.026 5.668 -5.843 1.00 86.88 78 ASP A O 1
ATOM 613 N N . ALA A 1 79 ? 5.123 5.559 -3.904 1.00 88.00 79 ALA A N 1
ATOM 614 C CA . ALA A 1 79 ? 4.007 4.935 -3.200 1.00 88.00 79 ALA A CA 1
ATOM 615 C C . ALA A 1 79 ? 2.896 5.939 -2.861 1.00 88.00 79 ALA A C 1
ATOM 617 O O . ALA A 1 79 ? 3.119 6.953 -2.193 1.00 88.00 79 ALA A O 1
ATOM 618 N N . ILE A 1 80 ? 1.665 5.582 -3.219 1.00 90.75 80 ILE A N 1
ATOM 619 C CA . ILE A 1 80 ? 0.449 6.315 -2.880 1.00 90.75 80 ILE A CA 1
ATOM 620 C C . ILE A 1 80 ? 0.113 6.048 -1.412 1.00 90.75 80 ILE A C 1
ATOM 622 O O . ILE A 1 80 ? -0.154 4.911 -1.008 1.00 90.75 80 ILE A O 1
ATOM 626 N N . VAL A 1 81 ? 0.128 7.099 -0.594 1.00 88.44 81 VAL A N 1
ATOM 627 C CA . VAL A 1 81 ? -0.242 6.999 0.822 1.00 88.44 81 VAL A CA 1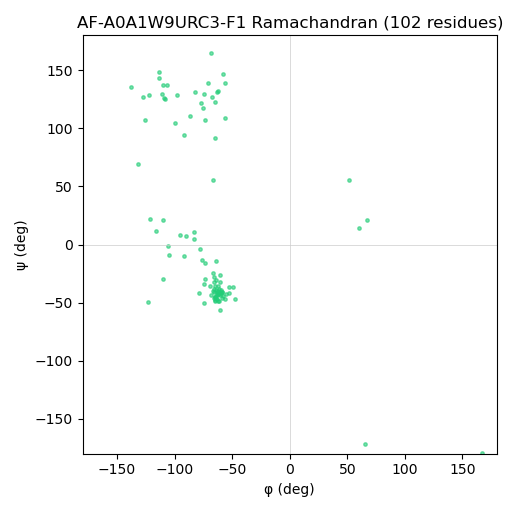
ATOM 628 C C . VAL A 1 81 ? -1.762 6.925 0.945 1.00 88.44 81 VAL A C 1
ATOM 630 O O . VAL A 1 81 ? -2.468 7.839 0.527 1.00 88.44 81 VAL A O 1
ATOM 633 N N . VAL A 1 82 ? -2.252 5.852 1.561 1.00 88.88 82 VAL A N 1
ATOM 634 C CA . VAL A 1 82 ? -3.667 5.655 1.887 1.00 88.88 82 VAL A CA 1
ATOM 635 C C . VAL A 1 82 ? -3.862 6.000 3.362 1.00 88.88 82 VAL A C 1
ATOM 637 O O . VAL A 1 82 ? -3.458 5.233 4.241 1.00 88.88 82 VAL A O 1
ATOM 640 N N . ASP A 1 83 ? -4.443 7.166 3.646 1.00 85.69 83 ASP A N 1
ATOM 641 C CA . ASP A 1 83 ? -4.874 7.532 5.000 1.00 85.69 83 ASP A CA 1
ATOM 642 C C . ASP A 1 83 ? -6.334 7.112 5.200 1.00 85.69 83 ASP A C 1
ATOM 644 O O . ASP A 1 83 ? -7.263 7.841 4.863 1.00 85.69 83 ASP A O 1
ATOM 648 N N . SER A 1 84 ? -6.533 5.916 5.754 1.00 84.12 84 SER A N 1
ATOM 649 C CA . SER A 1 84 ? -7.861 5.343 5.974 1.00 84.12 84 SER A CA 1
ATOM 650 C C . SER A 1 84 ? -8.542 5.835 7.259 1.00 84.12 84 SER A C 1
ATOM 652 O O . SER A 1 84 ? -9.565 5.278 7.644 1.00 84.12 84 SER A O 1
ATOM 654 N N . THR A 1 85 ? -8.008 6.862 7.944 1.00 79.75 85 THR A N 1
ATOM 655 C CA . THR A 1 85 ? -8.448 7.268 9.299 1.00 79.75 85 THR A CA 1
ATOM 656 C C . THR A 1 85 ? -9.958 7.501 9.415 1.00 79.75 85 THR A C 1
ATOM 658 O O . THR A 1 85 ? -10.555 7.173 10.441 1.00 79.75 85 THR A O 1
ATOM 661 N N . SER A 1 86 ? -10.573 8.050 8.367 1.00 83.38 86 SER A N 1
ATOM 662 C CA . SER A 1 86 ? -12.003 8.383 8.323 1.00 83.38 86 SER A CA 1
ATOM 663 C C . SER A 1 86 ? -12.732 7.675 7.179 1.00 83.38 86 SER A C 1
ATOM 665 O O . SER A 1 86 ? -13.771 8.156 6.734 1.00 83.38 86 SER A O 1
ATOM 667 N N . MET A 1 87 ? -12.172 6.571 6.681 1.00 84.75 87 MET A N 1
ATOM 668 C CA . MET A 1 87 ? -12.701 5.834 5.536 1.00 84.75 87 MET A CA 1
ATOM 669 C C . MET A 1 87 ? -13.272 4.489 5.988 1.00 84.75 87 MET A C 1
ATOM 671 O O . MET A 1 87 ? -12.665 3.783 6.791 1.00 84.75 87 MET A O 1
ATOM 675 N N . SER A 1 88 ? -14.434 4.114 5.459 1.00 87.50 88 SER A N 1
ATOM 676 C CA . SER A 1 88 ? -14.891 2.727 5.496 1.00 87.50 88 SER A CA 1
ATOM 677 C C . SER A 1 88 ? -14.014 1.856 4.592 1.00 87.50 88 SER A C 1
ATOM 679 O O . SER A 1 88 ? -13.296 2.355 3.726 1.00 87.50 88 SER A O 1
ATOM 681 N N . ILE A 1 89 ? -14.105 0.535 4.757 1.00 86.81 89 ILE A N 1
ATOM 682 C CA . ILE A 1 89 ? -13.420 -0.420 3.873 1.00 86.81 89 ILE A CA 1
ATOM 683 C C . ILE A 1 89 ? -13.812 -0.176 2.407 1.00 86.81 89 ILE A C 1
ATOM 685 O O . ILE A 1 89 ? -12.937 -0.144 1.546 1.00 86.81 89 ILE A O 1
ATOM 689 N N . ASP A 1 90 ? -15.098 0.067 2.138 1.00 93.25 90 ASP A N 1
ATOM 690 C CA . ASP A 1 90 ? -15.592 0.344 0.784 1.00 93.25 90 ASP A CA 1
ATOM 691 C C . ASP A 1 90 ? -14.995 1.635 0.211 1.00 93.25 90 ASP A C 1
ATOM 693 O O . ASP A 1 90 ? -14.581 1.661 -0.943 1.00 93.25 90 ASP A O 1
ATOM 697 N N . GLN A 1 91 ? -14.872 2.685 1.029 1.00 93.25 91 GLN A N 1
ATOM 698 C CA . GLN A 1 91 ? -14.241 3.941 0.615 1.00 93.25 91 GLN A CA 1
ATOM 699 C C . GLN A 1 91 ? -12.747 3.758 0.329 1.00 93.25 91 GLN A C 1
ATOM 701 O O . GLN A 1 91 ? -12.222 4.364 -0.602 1.00 93.25 91 GLN A O 1
ATOM 706 N N . VAL A 1 92 ? -12.047 2.933 1.116 1.00 91.12 92 VAL A N 1
ATOM 707 C CA . VAL A 1 92 ? -10.637 2.599 0.854 1.00 91.12 92 VAL A CA 1
ATOM 708 C C . VAL A 1 92 ? -10.510 1.839 -0.461 1.00 91.12 92 VAL A C 1
ATOM 710 O O . VAL A 1 92 ? -9.631 2.155 -1.259 1.00 91.12 92 VAL A O 1
ATOM 713 N N . LEU A 1 93 ? -11.392 0.869 -0.702 1.00 93.44 93 LEU A N 1
ATOM 714 C CA . LEU A 1 93 ? -11.407 0.101 -1.940 1.00 93.44 93 LEU A CA 1
ATOM 715 C C . LEU A 1 93 ? -11.652 1.002 -3.154 1.00 93.44 93 LEU A C 1
ATOM 717 O O . LEU A 1 93 ? -10.893 0.929 -4.116 1.00 93.44 93 LEU A O 1
ATOM 721 N N . GLU A 1 94 ? -12.667 1.862 -3.096 1.00 96.31 94 GLU A N 1
ATOM 722 C CA . GLU A 1 94 ? -12.995 2.802 -4.172 1.00 96.31 94 GLU A CA 1
ATOM 723 C C . GLU A 1 94 ? -11.820 3.742 -4.470 1.00 96.31 94 GLU A C 1
ATOM 725 O O . GLU A 1 94 ? -11.399 3.854 -5.619 1.00 96.31 94 GLU A O 1
ATOM 730 N N . PHE A 1 95 ? -11.201 4.308 -3.429 1.00 94.06 95 PHE A N 1
ATOM 731 C CA . PHE A 1 95 ? -9.998 5.130 -3.569 1.00 94.06 95 PHE A CA 1
ATOM 732 C C . PHE A 1 95 ? -8.840 4.373 -4.235 1.00 94.06 95 PHE A C 1
ATOM 734 O O . PHE A 1 95 ? -8.152 4.909 -5.102 1.00 94.06 95 PHE A O 1
ATOM 741 N N . MET A 1 96 ? -8.593 3.123 -3.833 1.00 94.62 96 MET A N 1
ATOM 742 C CA . MET A 1 96 ? -7.521 2.318 -4.422 1.00 94.62 96 MET A CA 1
ATOM 743 C C . MET A 1 96 ? -7.801 1.986 -5.891 1.00 94.62 96 MET A C 1
ATOM 745 O O . MET A 1 96 ? -6.876 2.040 -6.697 1.00 94.62 96 MET A O 1
ATOM 749 N N . LEU A 1 97 ? -9.050 1.670 -6.247 1.00 95.38 97 LEU A N 1
ATOM 750 C CA . LEU A 1 97 ? -9.449 1.395 -7.630 1.00 95.38 97 LEU A CA 1
ATOM 751 C C . LEU A 1 97 ? -9.287 2.629 -8.523 1.00 95.38 97 LEU A C 1
ATOM 753 O O . LEU A 1 97 ? -8.671 2.519 -9.579 1.00 95.38 97 LEU A O 1
ATOM 757 N N . GLU A 1 98 ? -9.734 3.801 -8.068 1.00 95.44 98 GLU A N 1
ATOM 758 C CA . GLU A 1 98 ? -9.549 5.073 -8.782 1.00 95.44 98 GLU A CA 1
ATOM 759 C C . GLU A 1 98 ? -8.063 5.334 -9.066 1.00 95.44 98 GLU A C 1
ATOM 761 O O . GLU A 1 98 ? -7.662 5.632 -10.191 1.00 95.4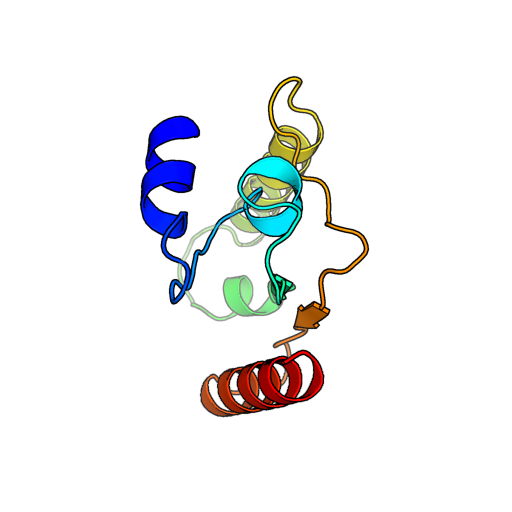4 98 GLU A O 1
ATOM 766 N N . LYS A 1 99 ? -7.207 5.149 -8.056 1.00 94.19 99 LYS A N 1
ATOM 767 C CA . LYS A 1 99 ? -5.763 5.343 -8.213 1.00 94.19 99 LYS A CA 1
ATOM 768 C C . LYS A 1 99 ? -5.123 4.333 -9.159 1.00 94.19 99 LYS A C 1
ATOM 770 O O . LYS A 1 99 ? -4.162 4.690 -9.835 1.00 94.19 99 LYS A O 1
ATOM 775 N N . ILE A 1 100 ? -5.632 3.103 -9.213 1.00 93.62 100 ILE A N 1
ATOM 776 C CA . ILE A 1 100 ? -5.178 2.101 -10.183 1.00 93.62 100 ILE A CA 1
ATOM 777 C C . ILE A 1 100 ? -5.541 2.540 -11.604 1.00 93.62 100 ILE A C 1
ATOM 779 O O . ILE A 1 100 ? -4.676 2.498 -12.471 1.00 93.62 100 ILE A O 1
ATOM 783 N N . GLU A 1 101 ? -6.772 2.999 -11.838 1.00 92.81 101 GLU A N 1
ATOM 784 C CA . GLU A 1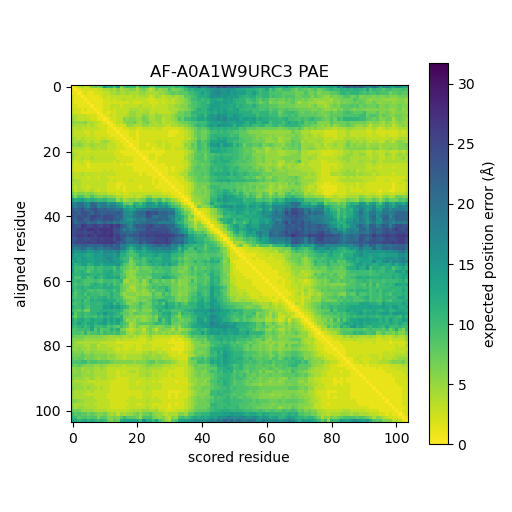 101 ? -7.212 3.473 -13.158 1.00 92.81 101 GLU A CA 1
ATOM 785 C C . GLU A 1 101 ? -6.417 4.691 -13.651 1.00 92.81 101 GLU A C 1
ATOM 787 O O . GLU A 1 101 ? -6.118 4.777 -14.835 1.00 92.81 101 GLU A O 1
ATOM 792 N N . GLU A 1 102 ? -6.019 5.607 -12.763 1.00 90.06 102 GLU A N 1
ATOM 793 C CA . GLU A 1 102 ? -5.178 6.760 -13.127 1.00 90.06 102 GLU A CA 1
ATOM 794 C C . GLU A 1 102 ? -3.748 6.382 -13.565 1.00 90.06 102 GLU A C 1
ATOM 796 O O . GLU A 1 102 ? -3.092 7.170 -14.249 1.00 90.06 102 GLU A O 1
ATOM 801 N N . HIS A 1 103 ? -3.239 5.225 -13.127 1.00 81.00 103 HIS A N 1
ATOM 802 C CA . HIS A 1 103 ? -1.844 4.803 -13.327 1.00 81.00 103 HIS A CA 1
ATOM 803 C C . HIS A 1 103 ? -1.672 3.712 -14.399 1.00 81.00 103 HIS A C 1
ATOM 805 O O . HIS A 1 103 ? -0.530 3.390 -14.747 1.00 81.00 103 HIS A O 1
ATOM 811 N N . LEU A 1 104 ? -2.769 3.135 -14.899 1.00 74.38 104 LEU A N 1
ATOM 812 C CA . LEU A 1 104 ? -2.791 2.158 -15.997 1.00 74.38 104 LEU A CA 1
ATOM 813 C C . LEU A 1 104 ? -3.015 2.839 -17.353 1.00 74.38 104 LEU A C 1
ATOM 815 O O . LEU A 1 104 ? -2.348 2.398 -18.318 1.00 74.38 104 LEU A O 1
#

Foldseek 3Di:
DLVVLLVVCVVPPDDDDDQLCCPNSCVPPLAAADEDDDLCVLVPPPDPPPSVVVVVVVVVVLVVQQPDPPRRRDDNPRYDYDHCNPPDPVRSVVVVVVRSVVRD

pLDDT: mean 79.25, std 12.94, range [48.12, 96.31]

Nearest PDB structures (foldseek):
  2h92-assembly3_C  TM=8.323E-01  e=1.904E-05  Staphylococcus aureus
  1kdp-assembly1_A  TM=8.087E-01  e=9.714E-06  Escherichia coli
  7l4a-assembly1_A  TM=8.499E-01  e=1.832E-04  Encephalitozoon cuniculi GB-M1

Mean predicted aligned error: 7.92 Å

Radius of gyration: 15.69 Å; Cα contacts (8 Å, |Δi|>4): 78; chains: 1; bounding box: 36×26×44 Å